Protein AF-A0A7X9M1D8-F1 (afdb_monomer_lite)

Structure (mmCIF, N/CA/C/O backbone):
data_AF-A0A7X9M1D8-F1
#
_entry.id   AF-A0A7X9M1D8-F1
#
loop_
_atom_site.group_PDB
_atom_site.id
_atom_site.type_symbol
_atom_site.label_atom_id
_atom_site.label_alt_id
_atom_site.label_comp_id
_atom_site.label_asym_id
_atom_site.label_entity_id
_atom_site.label_seq_id
_atom_site.pdbx_PDB_ins_code
_atom_site.Cartn_x
_atom_site.Cartn_y
_atom_site.Cartn_z
_atom_site.occupancy
_atom_site.B_iso_or_equiv
_atom_site.auth_seq_id
_atom_site.auth_comp_id
_atom_site.auth_asym_id
_atom_site.auth_atom_id
_atom_site.pdbx_PDB_model_num
ATOM 1 N N . MET A 1 1 ? -33.028 -13.978 35.212 1.00 59.88 1 MET A N 1
ATOM 2 C CA . MET A 1 1 ? -31.668 -13.463 34.923 1.00 59.88 1 MET A CA 1
ATOM 3 C C . MET A 1 1 ? -31.659 -11.993 35.330 1.00 59.88 1 MET A C 1
ATOM 5 O O . MET A 1 1 ? -32.573 -11.299 34.906 1.00 59.88 1 MET A O 1
ATOM 9 N N . SER A 1 2 ? -30.755 -11.534 36.205 1.00 86.12 2 SER A N 1
ATOM 10 C CA . SER A 1 2 ? -30.780 -10.140 36.693 1.00 86.12 2 SER A CA 1
ATOM 11 C C . SER A 1 2 ? -30.365 -9.150 35.595 1.00 86.12 2 SER A C 1
ATOM 13 O O . SER A 1 2 ? -29.575 -9.500 34.717 1.00 86.12 2 SER A O 1
ATOM 15 N N . GLU A 1 3 ? -30.865 -7.910 35.645 1.00 91.25 3 GLU A N 1
ATOM 16 C CA . GLU A 1 3 ? -30.498 -6.848 34.688 1.00 91.25 3 GLU A CA 1
ATOM 17 C C . GLU A 1 3 ? -28.975 -6.645 34.624 1.00 91.25 3 GLU A C 1
ATOM 19 O O . GLU A 1 3 ? -28.393 -6.567 33.541 1.00 91.25 3 GLU A O 1
ATOM 24 N N . LYS A 1 4 ? -28.302 -6.692 35.781 1.00 91.44 4 LYS A N 1
ATOM 25 C CA . LYS A 1 4 ? -26.836 -6.679 35.885 1.00 91.44 4 LYS A CA 1
ATOM 26 C C . LYS A 1 4 ? -26.178 -7.768 35.030 1.00 91.44 4 LYS A C 1
ATOM 28 O O . LYS A 1 4 ? -25.257 -7.472 34.274 1.00 91.44 4 LYS A O 1
ATOM 33 N N . SER A 1 5 ? -26.671 -9.006 35.102 1.00 92.75 5 SER A N 1
ATOM 34 C CA . SER A 1 5 ? -26.140 -10.126 34.313 1.00 92.75 5 SER A CA 1
ATOM 35 C C . SER A 1 5 ? -26.337 -9.913 32.805 1.00 92.75 5 SER A C 1
ATOM 37 O O . SER A 1 5 ? -25.443 -10.204 32.012 1.00 92.75 5 SER A O 1
ATOM 39 N N . GLN A 1 6 ? -27.462 -9.322 32.388 1.00 94.94 6 GLN A N 1
ATOM 40 C CA . GLN A 1 6 ? -27.695 -8.984 30.980 1.00 94.94 6 GLN A CA 1
ATOM 41 C C . GLN A 1 6 ? -26.739 -7.894 30.472 1.00 94.94 6 GLN A C 1
ATOM 43 O O . GLN A 1 6 ? -26.231 -7.995 29.354 1.00 94.94 6 GLN A O 1
ATOM 48 N N . LEU A 1 7 ? -26.472 -6.863 31.279 1.00 95.75 7 LEU A N 1
ATOM 49 C CA . LEU A 1 7 ? -25.524 -5.799 30.935 1.00 95.75 7 LEU A CA 1
ATOM 50 C C . LEU A 1 7 ? -24.085 -6.323 30.862 1.00 95.75 7 LEU A C 1
ATOM 52 O O . LEU A 1 7 ? -23.369 -5.988 29.921 1.00 95.75 7 LEU A O 1
ATOM 56 N N . GLN A 1 8 ? -23.689 -7.206 31.782 1.00 95.44 8 GLN A N 1
ATOM 57 C CA . GLN A 1 8 ? -22.385 -7.877 31.742 1.00 95.44 8 GLN A CA 1
ATOM 58 C C . GLN A 1 8 ? -22.213 -8.693 30.455 1.00 95.44 8 GLN A C 1
ATOM 60 O O . GLN A 1 8 ? -21.202 -8.549 29.773 1.00 95.44 8 GLN A O 1
ATOM 65 N N . ASN A 1 9 ? -23.235 -9.454 30.052 1.00 96.56 9 ASN A N 1
ATOM 66 C CA . ASN A 1 9 ? -23.206 -10.193 28.788 1.00 96.56 9 ASN A CA 1
ATOM 67 C C . ASN A 1 9 ? -23.054 -9.268 27.567 1.00 96.56 9 ASN A C 1
ATOM 69 O O . ASN A 1 9 ? -22.351 -9.612 26.615 1.00 96.56 9 ASN A O 1
ATOM 73 N N . LYS A 1 10 ? -23.690 -8.087 27.572 1.00 96.94 10 LYS A N 1
ATOM 74 C CA . LYS A 1 10 ? -23.518 -7.087 26.503 1.00 96.94 10 LYS A CA 1
ATOM 75 C C . LYS A 1 10 ? -22.096 -6.525 26.469 1.00 96.94 10 LYS A C 1
ATOM 77 O O . LYS A 1 10 ? -21.547 -6.376 25.379 1.00 96.94 10 LYS A O 1
ATOM 82 N N . ILE A 1 11 ? -21.498 -6.253 27.631 1.00 97.62 11 ILE A N 1
ATOM 83 C CA . ILE A 1 11 ? -20.100 -5.808 27.728 1.00 97.62 11 ILE A CA 1
ATOM 84 C C . ILE A 1 11 ? -19.172 -6.862 27.129 1.00 97.62 11 ILE A C 1
ATOM 86 O O . ILE A 1 11 ? -18.367 -6.520 26.269 1.00 97.62 11 ILE A O 1
ATOM 90 N N . SER A 1 12 ? -19.313 -8.132 27.519 1.00 97.69 12 SER A N 1
ATOM 91 C CA . SER A 1 12 ? -18.452 -9.207 27.013 1.00 97.69 12 SER A CA 1
ATOM 92 C C . SER A 1 12 ? -18.519 -9.331 25.490 1.00 97.69 12 SER A C 1
ATOM 94 O O . SER A 1 12 ? -17.480 -9.405 24.842 1.00 97.69 12 SER A O 1
ATOM 96 N N . LYS A 1 13 ? -19.720 -9.258 24.898 1.00 97.88 13 LYS A N 1
ATOM 97 C CA . LYS A 1 13 ? -19.882 -9.273 23.433 1.00 97.88 13 LYS A CA 1
ATOM 98 C C . LYS A 1 13 ? -19.153 -8.108 22.759 1.00 97.88 13 LYS A C 1
ATOM 100 O O . LYS A 1 13 ? -18.373 -8.324 21.836 1.00 97.88 13 LYS A O 1
ATOM 105 N N . LYS A 1 14 ? -19.340 -6.886 23.267 1.00 97.94 14 LYS A N 1
ATOM 106 C CA . LYS A 1 14 ? -18.673 -5.692 22.725 1.00 97.94 14 LYS A CA 1
ATOM 107 C C . LYS A 1 14 ? -17.158 -5.721 22.916 1.00 97.94 14 LYS A C 1
ATOM 109 O O . LYS A 1 14 ? -16.431 -5.219 22.068 1.00 97.94 14 LYS A O 1
ATOM 114 N N . GLN A 1 15 ? -16.663 -6.324 23.996 1.00 98.06 15 GLN A N 1
ATOM 115 C CA . GLN A 1 15 ? -15.228 -6.535 24.202 1.00 98.06 15 GLN A CA 1
ATOM 116 C C . GLN A 1 15 ? -14.642 -7.497 23.164 1.00 98.06 15 GLN A C 1
ATOM 118 O O . GLN A 1 15 ? -13.561 -7.232 22.642 1.00 98.06 15 GLN A O 1
ATOM 123 N N . THR A 1 16 ? -15.361 -8.567 22.816 1.00 98.25 16 THR A N 1
ATOM 124 C CA . THR A 1 16 ? -14.960 -9.467 21.726 1.00 98.25 16 THR A CA 1
ATOM 125 C C . THR A 1 16 ? -14.934 -8.740 20.380 1.00 98.25 16 THR A C 1
ATOM 127 O O . THR A 1 16 ? -13.948 -8.831 19.653 1.00 98.25 16 THR A O 1
ATOM 130 N N . GLU A 1 17 ? -15.975 -7.968 20.056 1.00 97.88 17 GLU A N 1
ATOM 131 C CA . GLU A 1 17 ? -16.021 -7.154 18.829 1.00 97.88 17 GLU A CA 1
ATOM 132 C C . GLU A 1 17 ? -14.873 -6.134 18.769 1.00 97.88 17 GLU A C 1
ATOM 134 O O . GLU A 1 17 ? -14.251 -5.946 17.719 1.00 97.88 17 GLU A O 1
ATOM 139 N N . LEU A 1 18 ? -14.545 -5.518 19.908 1.00 98.19 18 LEU A N 1
ATOM 140 C CA . LEU A 1 18 ? -13.448 -4.564 20.037 1.00 98.19 18 LEU A CA 1
ATOM 141 C C . LEU A 1 18 ? -12.105 -5.237 19.754 1.00 98.19 18 LEU A C 1
ATOM 143 O O . LEU A 1 18 ? -11.314 -4.722 18.967 1.00 98.19 18 LEU A O 1
ATOM 147 N N . GLN A 1 19 ? -11.861 -6.399 20.360 1.00 97.94 19 GLN A N 1
ATOM 148 C CA . GLN A 1 19 ? -10.636 -7.160 20.139 1.00 97.94 19 GLN A CA 1
ATOM 149 C C . GLN A 1 19 ? -10.484 -7.557 18.667 1.00 97.94 19 GLN A C 1
ATOM 151 O O . GLN A 1 19 ? -9.424 -7.332 18.083 1.00 97.94 19 GLN A O 1
ATOM 156 N N . ASN A 1 20 ? -11.552 -8.063 18.047 1.00 97.56 20 ASN A N 1
ATOM 157 C CA . ASN A 1 20 ? -11.552 -8.435 16.632 1.00 97.56 20 ASN A CA 1
ATOM 158 C C . ASN A 1 20 ? -11.233 -7.239 15.725 1.00 97.56 20 ASN A C 1
ATOM 160 O O . ASN A 1 20 ? -10.442 -7.359 14.788 1.00 97.56 20 ASN A O 1
ATOM 164 N N . SER A 1 21 ? -11.810 -6.073 16.025 1.00 97.50 21 SER A N 1
ATOM 165 C CA . SER A 1 21 ? -11.577 -4.845 15.260 1.00 97.50 21 SER A CA 1
ATOM 166 C C . SER A 1 21 ? -10.130 -4.361 15.399 1.00 97.50 21 SER A C 1
ATOM 168 O O . SER A 1 21 ? -9.493 -4.036 14.399 1.00 97.50 21 SER A O 1
ATOM 170 N N . CYS A 1 22 ? -9.563 -4.401 16.609 1.00 97.81 22 CYS A N 1
ATOM 171 C CA . CYS A 1 22 ? -8.148 -4.093 16.839 1.00 97.81 22 CYS A CA 1
ATOM 172 C C . CYS A 1 22 ? -7.218 -5.047 16.069 1.00 97.81 22 CYS A C 1
ATOM 174 O O . CYS A 1 22 ? -6.246 -4.607 15.451 1.00 97.81 22 CYS A O 1
ATOM 176 N N . SER A 1 23 ? -7.522 -6.349 16.060 1.00 98.12 23 SER A N 1
ATOM 177 C CA . SER A 1 23 ? -6.767 -7.332 15.276 1.00 98.12 23 SER A CA 1
ATOM 178 C C . SER A 1 23 ? -6.861 -7.064 13.774 1.00 98.12 23 SER A C 1
ATOM 180 O O . SER A 1 23 ? -5.856 -7.184 13.070 1.00 98.12 23 SER A O 1
ATOM 182 N N . ARG A 1 24 ? -8.034 -6.650 13.275 1.00 97.06 24 ARG A N 1
ATOM 183 C CA . ARG A 1 24 ? -8.200 -6.263 11.869 1.00 97.06 24 ARG A CA 1
ATOM 184 C C . ARG A 1 24 ? -7.349 -5.047 11.514 1.00 97.06 24 ARG A C 1
ATOM 186 O O . ARG A 1 24 ? -6.638 -5.111 10.517 1.00 97.06 24 ARG A O 1
ATOM 193 N N . VAL A 1 25 ? -7.356 -3.996 12.336 1.00 98.38 25 VAL A N 1
ATOM 194 C CA . VAL A 1 25 ? -6.503 -2.808 12.132 1.00 98.38 25 VAL A CA 1
ATOM 195 C C . VAL A 1 25 ? -5.027 -3.198 12.061 1.00 98.38 25 VAL A C 1
ATOM 197 O O . VAL A 1 25 ? -4.329 -2.796 11.136 1.00 98.38 25 VAL A O 1
ATOM 200 N N . SER A 1 26 ? -4.560 -4.050 12.977 1.00 98.25 26 SER A N 1
ATOM 201 C CA . SER A 1 26 ? -3.17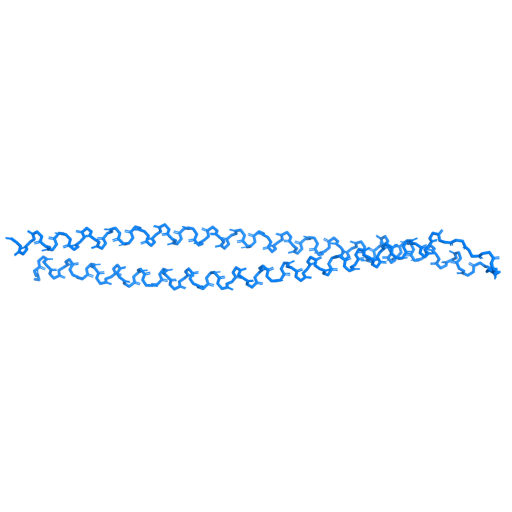7 -4.543 12.958 1.00 98.25 26 SER A CA 1
ATOM 202 C C . SER A 1 26 ? -2.842 -5.293 11.658 1.00 98.25 26 SER A C 1
ATOM 204 O O . SER A 1 26 ? -1.821 -5.029 11.021 1.00 98.25 26 SER A O 1
ATOM 206 N N . SER A 1 27 ? -3.740 -6.172 11.200 1.00 98.25 27 SER A N 1
ATOM 207 C CA . SER A 1 27 ? -3.577 -6.898 9.935 1.00 98.25 27 SER A CA 1
ATOM 208 C C . SER A 1 27 ? -3.546 -5.968 8.714 1.00 98.25 27 SER A C 1
ATOM 210 O O . SER A 1 27 ? -2.695 -6.132 7.835 1.00 98.25 27 SER A O 1
ATOM 212 N N . LEU A 1 28 ? -4.441 -4.975 8.668 1.00 98.56 28 LEU A N 1
ATOM 213 C CA . LEU A 1 28 ? -4.501 -3.972 7.603 1.00 98.56 28 LEU A CA 1
ATOM 214 C C . LEU A 1 28 ? -3.227 -3.127 7.563 1.00 98.56 28 LEU A C 1
ATOM 216 O O . LEU A 1 28 ? -2.635 -2.989 6.495 1.00 98.56 28 LEU A O 1
ATOM 220 N N . ASN A 1 29 ? -2.743 -2.658 8.713 1.00 98.50 29 ASN A N 1
ATOM 221 C CA . ASN A 1 29 ? -1.483 -1.919 8.803 1.00 98.50 29 ASN A CA 1
ATOM 222 C C . ASN A 1 29 ? -0.299 -2.755 8.301 1.00 98.50 29 ASN A C 1
ATOM 224 O O . ASN A 1 29 ? 0.524 -2.266 7.533 1.00 98.50 29 ASN A O 1
ATOM 228 N N . GLY A 1 30 ? -0.257 -4.051 8.624 1.00 98.44 30 GLY A N 1
ATOM 229 C CA . GLY A 1 30 ? 0.752 -4.953 8.068 1.00 98.44 30 GLY A CA 1
ATOM 230 C C . GLY A 1 30 ? 0.685 -5.091 6.539 1.00 98.44 30 GLY A C 1
ATOM 231 O O . GLY A 1 30 ? 1.718 -5.253 5.892 1.00 98.44 30 GLY A O 1
ATOM 232 N N . ARG A 1 31 ? -0.510 -5.029 5.933 1.00 98.31 31 ARG A N 1
ATOM 233 C CA . ARG A 1 31 ? -0.673 -5.013 4.465 1.00 98.31 31 ARG A CA 1
ATOM 234 C C . ARG A 1 31 ? -0.235 -3.682 3.860 1.00 98.31 31 ARG A C 1
ATOM 236 O O . ARG A 1 31 ? 0.439 -3.699 2.836 1.00 98.31 31 ARG A O 1
ATOM 243 N N . ILE A 1 32 ? -0.594 -2.569 4.498 1.00 98.75 32 ILE A N 1
ATOM 244 C CA . ILE A 1 32 ? -0.216 -1.212 4.086 1.00 98.75 32 ILE A CA 1
ATOM 245 C C . ILE A 1 32 ? 1.306 -1.092 3.981 1.00 98.75 32 ILE A C 1
ATOM 247 O O . ILE A 1 32 ? 1.807 -0.661 2.948 1.00 98.75 32 ILE A O 1
ATOM 251 N N . GLU A 1 33 ? 2.045 -1.540 4.998 1.00 98.62 33 GLU A N 1
ATOM 252 C CA . GLU A 1 33 ? 3.511 -1.455 4.978 1.00 98.62 33 GLU A CA 1
ATOM 253 C C . GLU A 1 33 ? 4.137 -2.308 3.866 1.00 98.62 33 GLU A C 1
ATOM 255 O O . GLU A 1 33 ? 5.074 -1.867 3.203 1.00 98.62 33 GLU A O 1
ATOM 260 N N . ARG A 1 34 ? 3.577 -3.490 3.576 1.00 98.38 34 ARG A N 1
ATOM 261 C CA . ARG A 1 34 ? 4.036 -4.307 2.440 1.00 98.38 34 ARG A CA 1
ATOM 262 C C . ARG A 1 34 ? 3.797 -3.624 1.095 1.00 98.38 34 ARG A C 1
ATOM 264 O O . ARG A 1 34 ? 4.672 -3.666 0.240 1.00 98.38 34 ARG A O 1
ATOM 271 N N . ILE A 1 35 ? 2.634 -2.999 0.902 1.00 98.38 35 ILE A N 1
ATOM 272 C CA . ILE A 1 35 ? 2.333 -2.291 -0.350 1.00 98.38 35 ILE A CA 1
ATOM 273 C C . ILE A 1 35 ? 3.239 -1.075 -0.521 1.00 98.38 35 ILE A C 1
ATOM 275 O O . ILE A 1 35 ? 3.765 -0.878 -1.609 1.00 98.38 35 ILE A O 1
ATOM 279 N N . LYS A 1 36 ? 3.490 -0.303 0.543 1.00 98.56 36 LYS A N 1
ATOM 280 C CA . LYS A 1 36 ? 4.446 0.813 0.493 1.00 98.56 36 LYS A CA 1
ATOM 281 C C . LYS A 1 36 ? 5.840 0.358 0.061 1.00 98.56 36 LYS A C 1
ATOM 283 O O . LYS A 1 36 ? 6.454 1.022 -0.768 1.00 98.56 36 LYS A O 1
ATOM 288 N N . ALA A 1 37 ? 6.316 -0.775 0.583 1.00 98.44 37 ALA A N 1
ATOM 289 C CA . ALA A 1 37 ? 7.600 -1.340 0.177 1.00 98.44 37 ALA A CA 1
ATOM 290 C C . ALA A 1 37 ? 7.618 -1.704 -1.319 1.00 98.44 37 ALA A C 1
ATOM 292 O O . ALA A 1 37 ? 8.532 -1.304 -2.032 1.00 98.44 37 ALA A O 1
ATOM 293 N N . ILE A 1 38 ? 6.570 -2.369 -1.818 1.00 98.12 38 ILE A N 1
ATOM 294 C CA . ILE A 1 38 ? 6.452 -2.712 -3.246 1.00 98.12 38 ILE A CA 1
ATOM 295 C C . ILE A 1 38 ? 6.391 -1.450 -4.122 1.00 98.12 38 ILE A C 1
ATOM 297 O O . ILE A 1 38 ? 7.045 -1.391 -5.159 1.00 98.12 38 ILE A O 1
ATOM 301 N N . ILE A 1 39 ? 5.636 -0.422 -3.718 1.00 98.44 39 ILE A N 1
ATOM 302 C CA . ILE A 1 39 ? 5.574 0.862 -4.438 1.00 98.44 39 ILE A CA 1
ATOM 303 C C . ILE A 1 39 ? 6.968 1.486 -4.552 1.00 98.44 39 ILE A C 1
ATOM 305 O O . ILE A 1 39 ? 7.324 1.995 -5.618 1.00 98.44 39 ILE A O 1
ATOM 309 N N . GLN A 1 40 ? 7.763 1.432 -3.480 1.00 98.31 40 GLN A N 1
ATOM 310 C CA . GLN A 1 40 ? 9.134 1.931 -3.504 1.00 98.31 40 GLN A CA 1
ATOM 311 C C . GLN A 1 40 ? 9.994 1.140 -4.498 1.00 98.31 40 GLN A C 1
ATOM 313 O O . GLN A 1 40 ? 10.610 1.747 -5.368 1.00 98.31 40 GLN A O 1
ATOM 318 N N . GLU A 1 41 ? 9.957 -0.195 -4.452 1.00 97.81 41 GLU A N 1
ATOM 319 C CA . GLU A 1 41 ? 10.697 -1.052 -5.392 1.00 97.81 41 GLU A CA 1
ATOM 320 C C . GLU A 1 41 ? 10.327 -0.766 -6.857 1.00 97.81 41 GLU A C 1
ATOM 322 O O . GLU A 1 41 ? 11.201 -0.656 -7.717 1.00 97.81 41 GLU A O 1
ATOM 327 N N . PHE A 1 42 ? 9.036 -0.591 -7.160 1.00 97.44 42 PHE A N 1
ATOM 328 C CA . PHE A 1 42 ? 8.583 -0.245 -8.511 1.00 97.44 42 PHE A CA 1
ATOM 329 C C . PHE A 1 42 ? 9.006 1.166 -8.932 1.00 97.44 42 PHE A C 1
ATOM 331 O O . PHE A 1 42 ? 9.279 1.399 -10.111 1.00 97.44 42 PHE A O 1
ATOM 338 N N . THR A 1 43 ? 9.066 2.108 -7.990 1.00 98.06 43 THR A N 1
ATOM 339 C CA . THR A 1 43 ? 9.535 3.476 -8.244 1.00 98.06 43 THR A CA 1
ATOM 340 C C . THR A 1 43 ? 11.023 3.489 -8.581 1.00 98.06 43 THR A C 1
ATOM 342 O O . THR A 1 43 ? 11.416 4.118 -9.566 1.00 98.06 43 THR A O 1
ATOM 345 N N . ASP A 1 44 ? 11.827 2.746 -7.823 1.00 97.88 44 ASP A N 1
ATOM 346 C CA . ASP A 1 44 ? 13.264 2.607 -8.060 1.00 97.88 44 ASP A CA 1
ATOM 347 C C . ASP A 1 44 ? 13.511 1.913 -9.403 1.00 97.88 44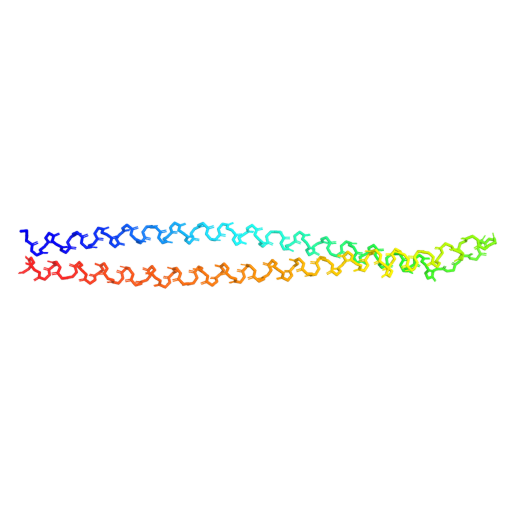 ASP A C 1
ATOM 349 O O . ASP A 1 44 ? 14.210 2.444 -10.267 1.00 97.88 44 ASP A O 1
ATOM 353 N N . PHE A 1 45 ? 12.809 0.805 -9.660 1.00 96.38 45 PHE A N 1
ATOM 354 C CA . PHE A 1 45 ? 12.891 0.100 -10.936 1.00 96.38 45 PHE A CA 1
ATOM 355 C C . PHE A 1 45 ? 12.492 0.989 -12.125 1.00 96.38 45 PHE A C 1
ATOM 357 O O . PHE A 1 45 ? 13.150 0.986 -13.166 1.00 96.38 45 PHE A O 1
ATOM 364 N N . LYS A 1 46 ? 11.446 1.816 -11.986 1.00 97.50 46 LYS A N 1
ATOM 365 C CA . LYS A 1 46 ? 11.071 2.806 -13.009 1.00 97.50 46 LYS A CA 1
ATOM 366 C C . LYS A 1 46 ? 12.206 3.791 -13.282 1.00 97.50 46 LYS A C 1
ATOM 368 O O . LYS A 1 46 ? 12.393 4.183 -14.437 1.00 97.50 46 LYS A O 1
ATOM 373 N N . SER A 1 47 ? 12.918 4.224 -12.241 1.00 97.94 47 SER A N 1
ATOM 374 C CA . SER A 1 47 ? 14.069 5.118 -12.372 1.00 97.94 47 SER A CA 1
ATOM 375 C C . SER A 1 47 ? 15.180 4.458 -13.183 1.00 97.94 47 SER A C 1
ATOM 377 O O . SER A 1 47 ? 15.614 5.031 -14.181 1.00 97.94 47 SER A O 1
ATOM 379 N N . ASP A 1 48 ? 15.533 3.213 -12.860 1.00 97.25 48 ASP A N 1
ATOM 380 C CA . ASP A 1 48 ? 16.560 2.458 -13.586 1.00 97.25 48 ASP A CA 1
ATOM 381 C C . ASP A 1 48 ? 16.226 2.326 -15.080 1.00 97.25 48 ASP A C 1
ATOM 383 O O . ASP A 1 48 ? 17.068 2.552 -15.953 1.00 97.25 48 ASP A O 1
ATOM 387 N N . ILE A 1 49 ? 14.966 2.020 -15.412 1.00 96.12 49 ILE A N 1
ATOM 388 C CA . ILE A 1 49 ? 14.526 1.923 -16.811 1.00 96.12 49 ILE A CA 1
ATOM 389 C C . ILE A 1 49 ? 14.588 3.286 -17.519 1.00 96.12 49 ILE A C 1
ATOM 391 O O . ILE A 1 49 ? 14.941 3.356 -18.703 1.00 96.12 49 ILE A O 1
ATOM 395 N N . LYS A 1 50 ? 14.273 4.386 -16.825 1.00 96.81 50 LYS A N 1
ATOM 396 C CA . LYS A 1 50 ? 14.419 5.742 -17.379 1.00 96.81 50 LYS A CA 1
ATOM 397 C C . LYS A 1 50 ? 15.881 6.087 -17.649 1.00 96.81 50 LYS A C 1
ATOM 399 O O . LYS A 1 50 ? 16.164 6.657 -18.705 1.00 96.81 50 LYS A O 1
ATOM 404 N N . ASP A 1 51 ? 16.788 5.700 -16.762 1.00 96.56 51 ASP A N 1
ATOM 405 C CA . ASP A 1 51 ? 18.223 5.914 -16.938 1.00 96.56 51 ASP A CA 1
ATOM 406 C C . ASP A 1 51 ? 18.762 5.100 -18.114 1.00 96.56 51 ASP A C 1
ATOM 408 O O . ASP A 1 51 ? 19.443 5.645 -18.986 1.00 96.56 51 ASP A O 1
ATOM 412 N N . LEU A 1 52 ? 18.365 3.829 -18.237 1.00 94.31 52 LEU A N 1
ATOM 413 C CA . LEU A 1 52 ? 18.673 3.006 -19.411 1.00 94.31 52 LEU A CA 1
ATOM 414 C C . LEU A 1 52 ? 18.163 3.646 -20.706 1.00 94.31 52 LEU A C 1
ATOM 416 O O . LEU A 1 52 ? 18.884 3.694 -21.705 1.00 94.31 52 LEU A O 1
ATOM 420 N N . LYS A 1 53 ? 16.941 4.188 -20.693 1.00 94.44 53 LYS A N 1
ATOM 421 C CA . LYS A 1 53 ? 16.362 4.886 -21.846 1.00 94.44 53 LYS A CA 1
ATOM 422 C C . LYS A 1 53 ? 17.147 6.152 -22.196 1.00 94.44 53 LYS A C 1
ATOM 424 O O . LYS A 1 53 ? 17.384 6.411 -23.376 1.00 94.44 53 LYS A O 1
ATOM 429 N N . SER A 1 54 ? 17.557 6.930 -21.197 1.00 93.88 54 SER A N 1
ATOM 430 C CA . SER A 1 54 ? 18.377 8.134 -21.374 1.00 93.88 54 SER A CA 1
ATOM 431 C C . SER A 1 54 ? 19.755 7.799 -21.955 1.00 93.88 54 SER A C 1
ATOM 433 O O . SER A 1 54 ? 20.176 8.387 -22.953 1.00 93.88 54 SER A O 1
ATOM 435 N N . ASN A 1 55 ? 20.412 6.773 -21.412 1.00 92.19 55 ASN A N 1
ATOM 436 C CA . ASN A 1 55 ? 21.694 6.270 -21.904 1.00 92.19 55 ASN A CA 1
ATOM 437 C C . ASN A 1 55 ? 21.588 5.775 -23.350 1.00 92.19 55 ASN A C 1
ATOM 439 O O . ASN A 1 55 ? 22.423 6.122 -24.184 1.00 92.19 55 ASN A O 1
ATOM 443 N N . GLY A 1 56 ? 20.525 5.035 -23.676 1.00 89.62 56 GLY A N 1
ATOM 444 C CA . GLY A 1 56 ? 20.236 4.622 -25.046 1.00 89.62 56 GLY A CA 1
ATOM 445 C C . GLY A 1 56 ? 20.120 5.817 -25.995 1.00 89.62 56 GLY A C 1
ATOM 446 O O . GLY A 1 56 ? 20.728 5.808 -27.065 1.00 89.62 56 GLY A O 1
ATOM 447 N N . LYS A 1 57 ? 19.392 6.872 -25.598 1.00 90.50 57 LYS A N 1
ATOM 448 C CA . LYS A 1 57 ? 19.260 8.102 -26.400 1.00 90.50 57 LYS A CA 1
ATOM 449 C C . LYS A 1 57 ? 20.598 8.800 -26.607 1.00 90.50 57 LYS A C 1
ATOM 451 O O . LYS A 1 57 ? 20.866 9.260 -27.710 1.00 90.50 57 LYS A O 1
ATOM 456 N N . SER A 1 58 ? 21.431 8.856 -25.570 1.00 89.94 58 SER A N 1
ATOM 457 C CA . SER A 1 58 ? 22.776 9.429 -25.650 1.00 89.94 58 SER A CA 1
ATOM 458 C C . SER A 1 58 ? 23.649 8.676 -26.660 1.00 89.94 58 SER A C 1
ATOM 460 O O . SER A 1 58 ? 24.268 9.294 -27.522 1.00 89.94 58 SER A O 1
ATOM 462 N N . ILE A 1 59 ? 23.627 7.337 -26.628 1.00 86.88 59 ILE A N 1
ATOM 463 C CA . ILE A 1 59 ? 24.358 6.494 -27.588 1.00 86.88 59 ILE A CA 1
ATOM 464 C C . ILE A 1 59 ? 23.830 6.701 -29.010 1.00 86.88 59 ILE A C 1
ATOM 466 O O . ILE A 1 59 ? 24.619 6.903 -29.929 1.00 86.88 59 ILE A O 1
ATOM 470 N N . ALA A 1 60 ? 22.508 6.685 -29.197 1.00 85.12 60 ALA A N 1
ATOM 471 C CA . ALA A 1 60 ? 21.898 6.909 -30.503 1.00 85.12 60 ALA A CA 1
ATOM 472 C C . ALA A 1 60 ? 22.214 8.314 -31.044 1.00 85.12 60 ALA A C 1
ATOM 474 O O . ALA A 1 60 ? 22.443 8.486 -32.234 1.00 85.12 60 ALA A O 1
ATOM 475 N N . GLY A 1 61 ? 22.253 9.332 -30.186 1.00 83.12 61 GLY A N 1
ATOM 476 C CA . GLY A 1 61 ? 22.519 10.716 -30.577 1.00 83.12 61 GLY A CA 1
ATOM 477 C C . GLY A 1 61 ? 23.988 11.037 -30.857 1.00 83.12 61 GLY A C 1
ATOM 478 O O . GLY A 1 61 ? 24.265 12.103 -31.395 1.00 83.12 61 GLY A O 1
ATOM 479 N N . LYS A 1 62 ? 24.924 10.152 -30.504 1.00 84.44 62 LYS A N 1
ATOM 480 C CA . LYS A 1 62 ? 26.357 10.420 -30.618 1.00 84.44 62 LYS A CA 1
ATOM 481 C C . LYS A 1 62 ? 26.863 10.230 -32.049 1.00 84.44 62 LYS A C 1
ATOM 483 O O . LYS A 1 62 ? 26.536 9.245 -32.709 1.00 84.44 62 LYS A O 1
ATOM 488 N N . GLU A 1 63 ? 27.689 11.170 -32.497 1.00 80.50 63 GLU A N 1
ATOM 489 C CA . GLU A 1 63 ? 28.472 11.055 -33.728 1.00 80.50 63 GLU A CA 1
ATOM 490 C C . GLU A 1 63 ? 29.833 10.421 -33.415 1.00 80.50 63 GLU A C 1
ATOM 492 O O . GLU A 1 63 ? 30.426 10.651 -32.354 1.00 80.50 63 GLU A O 1
ATOM 497 N N . TYR A 1 64 ? 30.303 9.563 -34.319 1.00 81.06 64 TYR A N 1
ATOM 498 C CA . TYR A 1 64 ? 31.537 8.803 -34.155 1.00 81.06 64 TYR A CA 1
ATOM 499 C C . TYR A 1 64 ? 32.428 9.017 -35.378 1.00 81.06 64 TYR A C 1
ATOM 501 O O . TYR A 1 64 ? 32.419 8.212 -36.301 1.00 81.06 64 TYR A O 1
ATOM 509 N N . ASP A 1 65 ? 33.228 10.083 -35.360 1.00 81.38 65 ASP A N 1
ATOM 510 C CA . ASP A 1 65 ? 34.056 10.534 -36.497 1.00 81.38 65 ASP A CA 1
ATOM 511 C C . ASP A 1 65 ? 35.062 9.490 -37.013 1.00 81.38 65 ASP A C 1
ATOM 513 O O . ASP A 1 65 ? 35.535 9.561 -38.143 1.00 81.38 65 ASP A O 1
ATOM 517 N N . TYR A 1 66 ? 35.412 8.507 -36.180 1.00 83.12 66 TYR A N 1
ATOM 518 C CA . TYR A 1 66 ? 36.311 7.405 -36.530 1.00 83.12 66 TYR A CA 1
ATOM 519 C C . TYR A 1 66 ? 35.588 6.205 -37.167 1.00 83.12 66 TYR A C 1
ATOM 521 O O . TYR A 1 66 ? 36.240 5.251 -37.603 1.00 83.12 66 TYR A O 1
ATOM 529 N N . TRP A 1 67 ? 34.254 6.197 -37.163 1.00 80.69 67 TRP A N 1
ATOM 530 C CA . TRP A 1 67 ? 33.453 5.099 -37.683 1.00 80.69 67 TRP A CA 1
ATOM 531 C C . TRP A 1 67 ? 33.319 5.213 -39.201 1.00 80.69 67 TRP A C 1
ATOM 533 O O . TRP A 1 67 ? 32.735 6.156 -39.722 1.00 80.69 67 TRP A O 1
ATOM 543 N N . ASN A 1 68 ? 33.825 4.210 -39.915 1.00 79.75 68 ASN A N 1
ATOM 544 C CA . ASN A 1 68 ? 33.721 4.132 -41.368 1.00 79.75 68 ASN A CA 1
ATOM 545 C C . ASN A 1 68 ? 32.688 3.066 -41.771 1.00 79.75 68 ASN A C 1
ATOM 547 O O . ASN A 1 68 ? 32.826 1.893 -41.415 1.00 79.75 68 ASN A O 1
ATOM 551 N N . GLY A 1 69 ? 31.675 3.464 -42.548 1.00 81.44 69 GLY A N 1
ATOM 552 C CA . GLY A 1 69 ? 30.612 2.590 -43.066 1.00 81.44 69 GLY A CA 1
ATOM 553 C C . GLY A 1 69 ? 29.253 2.760 -42.371 1.00 81.44 69 GLY A C 1
ATOM 554 O O . GLY A 1 69 ? 29.134 3.454 -41.373 1.00 81.44 69 GLY A O 1
ATOM 555 N N . ASP A 1 70 ? 28.216 2.085 -42.877 1.00 82.69 70 ASP A N 1
ATOM 556 C CA . ASP A 1 70 ? 26.797 2.380 -42.572 1.00 82.69 70 ASP A CA 1
ATOM 557 C C . ASP A 1 70 ? 26.161 1.527 -41.453 1.00 82.69 70 ASP A C 1
ATOM 559 O O . ASP A 1 70 ? 24.977 1.659 -41.132 1.00 82.69 70 ASP A O 1
ATOM 563 N N . ARG A 1 71 ? 26.924 0.594 -40.868 1.00 82.25 71 ARG A N 1
ATOM 564 C CA . ARG A 1 71 ? 26.394 -0.370 -39.887 1.00 82.25 71 ARG A CA 1
ATOM 565 C C . ARG A 1 71 ? 25.886 0.298 -38.611 1.00 82.25 71 ARG A C 1
ATOM 567 O O . ARG A 1 71 ? 24.887 -0.165 -38.064 1.00 82.25 71 ARG A O 1
ATOM 574 N N . PHE A 1 72 ? 26.574 1.335 -38.133 1.00 81.38 72 PHE A N 1
ATOM 575 C CA . PHE A 1 72 ? 26.159 2.066 -36.939 1.00 81.38 72 PHE A CA 1
ATOM 576 C C . PHE A 1 72 ? 24.857 2.825 -37.193 1.00 81.38 72 PHE A C 1
ATOM 578 O O . PHE A 1 72 ? 23.926 2.677 -36.410 1.00 81.38 72 PHE A O 1
ATOM 585 N N . ASP A 1 73 ? 24.738 3.515 -38.328 1.00 80.00 73 ASP A N 1
ATOM 586 C CA . ASP A 1 73 ? 23.523 4.249 -38.702 1.00 80.00 73 ASP A CA 1
ATOM 587 C C . ASP A 1 73 ? 22.308 3.316 -38.804 1.00 80.00 73 ASP A C 1
ATOM 589 O O . ASP A 1 73 ? 21.268 3.562 -38.199 1.00 80.00 73 ASP A O 1
ATOM 593 N N . LYS A 1 74 ? 22.471 2.148 -39.441 1.00 80.88 74 LYS A N 1
ATOM 594 C CA . LYS A 1 74 ? 21.419 1.112 -39.496 1.00 80.88 74 LYS A CA 1
ATOM 595 C C . LYS A 1 74 ? 21.041 0.545 -38.124 1.00 80.88 74 LYS A C 1
ATOM 597 O O . LYS A 1 74 ? 19.924 0.055 -37.941 1.00 80.88 74 LYS A O 1
ATOM 602 N N . TYR A 1 75 ? 21.979 0.517 -37.180 1.00 82.56 75 TYR A N 1
ATOM 603 C CA . TYR A 1 75 ? 21.737 0.036 -35.820 1.00 82.56 75 TYR A CA 1
ATOM 604 C C . TYR A 1 75 ? 21.104 1.117 -34.936 1.00 82.56 75 TYR A C 1
ATOM 606 O O . TYR A 1 75 ? 20.250 0.801 -34.111 1.00 82.56 75 TYR A O 1
ATOM 614 N N . LYS A 1 76 ? 21.474 2.382 -35.141 1.00 83.00 76 LYS A N 1
ATOM 615 C CA . LYS A 1 76 ? 20.961 3.561 -34.439 1.00 83.00 76 LYS A CA 1
ATOM 616 C C . LYS A 1 76 ? 19.447 3.697 -34.588 1.00 83.00 76 LYS A C 1
ATOM 618 O O . LYS A 1 76 ? 18.770 3.895 -33.581 1.00 83.00 76 LYS A O 1
ATOM 623 N N . ASP A 1 77 ? 18.911 3.481 -35.786 1.00 82.31 77 ASP A N 1
ATOM 624 C CA . ASP A 1 77 ? 17.459 3.511 -36.013 1.00 82.31 77 ASP A CA 1
ATOM 625 C C . ASP A 1 77 ? 16.749 2.387 -35.247 1.00 82.31 77 ASP A C 1
ATOM 627 O O . ASP A 1 77 ? 15.798 2.626 -34.508 1.00 82.31 77 ASP A O 1
ATOM 631 N N . LYS A 1 78 ? 17.278 1.156 -35.308 1.00 84.38 78 LYS A N 1
ATOM 632 C CA . LYS A 1 78 ? 16.733 0.019 -34.544 1.00 84.38 78 LYS A CA 1
ATOM 633 C C . LYS A 1 78 ? 16.807 0.236 -33.033 1.00 84.38 78 LYS A C 1
ATOM 635 O O . LYS A 1 78 ? 15.901 -0.184 -32.314 1.00 84.38 78 LYS A O 1
ATOM 640 N N . LEU A 1 79 ? 17.878 0.861 -32.550 1.00 85.81 79 LEU A N 1
ATOM 641 C CA . LEU A 1 79 ? 18.056 1.222 -31.148 1.00 85.81 79 LEU A CA 1
ATOM 642 C C . LEU A 1 79 ? 17.008 2.259 -30.716 1.00 85.81 79 LEU A C 1
ATOM 644 O O . LEU A 1 79 ? 16.386 2.104 -29.664 1.00 85.81 79 LEU A O 1
ATOM 648 N N . SER A 1 80 ? 16.785 3.281 -31.543 1.00 86.06 80 SER A N 1
ATOM 649 C CA . SER A 1 80 ? 15.794 4.330 -31.301 1.00 86.06 80 SER A CA 1
ATOM 650 C C . SER A 1 80 ? 14.367 3.785 -31.312 1.00 86.06 80 SER A C 1
ATOM 652 O O . SER A 1 80 ? 13.634 3.947 -30.335 1.00 86.06 80 SER A O 1
ATOM 654 N N . ASP A 1 81 ? 13.985 3.070 -32.365 1.00 87.25 81 ASP A N 1
ATOM 655 C CA . ASP A 1 81 ? 12.594 2.683 -32.586 1.00 87.25 81 ASP A CA 1
ATOM 656 C C . ASP A 1 81 ? 12.181 1.489 -31.726 1.00 87.25 81 ASP A C 1
ATOM 658 O O . ASP A 1 81 ? 11.174 1.551 -31.020 1.00 87.25 81 ASP A O 1
ATOM 662 N N . ASN A 1 82 ? 12.975 0.416 -31.705 1.00 88.56 82 ASN A N 1
ATOM 663 C CA . ASN A 1 82 ? 12.552 -0.829 -31.059 1.00 88.56 82 ASN A CA 1
ATOM 664 C C . ASN A 1 82 ? 12.839 -0.845 -29.556 1.00 88.56 82 ASN A C 1
ATOM 666 O O . ASN A 1 82 ? 12.021 -1.337 -28.771 1.00 88.56 82 ASN A O 1
ATOM 670 N N . LEU A 1 83 ? 14.008 -0.345 -29.142 1.00 89.00 83 LEU A N 1
ATOM 671 C CA . LEU A 1 83 ? 14.419 -0.392 -27.739 1.00 89.00 83 LEU A CA 1
ATOM 672 C C . LEU A 1 83 ? 13.943 0.849 -26.980 1.00 89.00 83 LEU A C 1
ATOM 674 O O . LEU A 1 83 ? 13.216 0.713 -26.001 1.00 89.00 83 LEU A O 1
ATOM 678 N N . ILE A 1 84 ? 14.340 2.048 -27.416 1.00 91.50 84 ILE A N 1
ATOM 679 C CA . ILE A 1 84 ? 14.107 3.295 -26.667 1.00 91.50 84 ILE A CA 1
ATOM 680 C C . ILE A 1 84 ? 12.638 3.717 -26.728 1.00 91.50 84 ILE A C 1
ATOM 682 O O . ILE A 1 84 ? 12.036 3.988 -25.684 1.00 91.50 84 ILE A O 1
ATOM 686 N N . ASN A 1 85 ? 12.084 3.818 -27.937 1.00 90.75 85 ASN A N 1
ATOM 687 C CA . ASN A 1 85 ? 10.722 4.295 -28.156 1.00 90.75 85 ASN A CA 1
ATOM 688 C C . ASN A 1 85 ? 9.688 3.176 -28.031 1.00 90.75 85 ASN A C 1
ATOM 690 O O . ASN A 1 85 ? 8.593 3.461 -27.558 1.00 90.75 85 ASN A O 1
ATOM 694 N N . GLY A 1 86 ? 10.052 1.934 -28.352 1.00 93.19 86 GLY A N 1
ATOM 695 C CA . GLY A 1 86 ? 9.240 0.747 -28.101 1.00 93.19 86 GLY A CA 1
ATOM 696 C C . GLY A 1 86 ? 9.428 0.202 -26.685 1.00 93.19 86 GLY A C 1
ATOM 697 O O . GLY A 1 86 ? 8.863 0.715 -25.722 1.00 93.19 86 GLY A O 1
ATOM 698 N N . SER A 1 87 ? 10.253 -0.836 -26.555 1.00 93.06 87 SER A N 1
ATOM 699 C CA . SER A 1 87 ? 10.301 -1.718 -25.379 1.00 93.06 87 SER A CA 1
ATOM 700 C C . SER A 1 87 ? 10.457 -0.981 -24.043 1.00 93.06 87 SER A C 1
ATOM 702 O O . SER A 1 87 ? 9.703 -1.248 -23.110 1.00 93.06 87 SER A O 1
ATOM 704 N N . LEU A 1 88 ? 11.401 -0.039 -23.927 1.00 94.00 88 LEU A N 1
ATOM 705 C CA . LEU A 1 88 ? 11.624 0.701 -22.678 1.00 94.00 88 LEU A CA 1
ATOM 706 C C . LEU A 1 88 ? 10.468 1.658 -22.357 1.00 94.00 88 LEU A C 1
ATOM 708 O O . L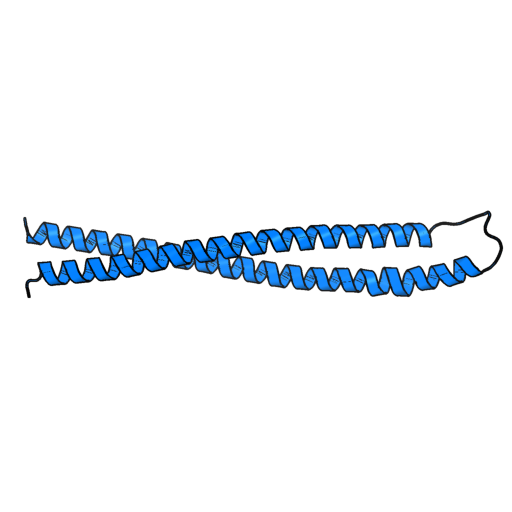EU A 1 88 ? 10.111 1.798 -21.189 1.00 94.00 88 LEU A O 1
ATOM 712 N N . SER A 1 89 ? 9.856 2.298 -23.362 1.00 94.00 89 SER A N 1
ATOM 713 C CA . SER A 1 89 ? 8.632 3.086 -23.150 1.00 94.00 89 SER A CA 1
ATOM 714 C C . SER A 1 89 ? 7.494 2.207 -22.646 1.00 94.00 89 SER A C 1
ATOM 716 O O . SER A 1 89 ? 6.847 2.566 -21.668 1.00 94.00 89 SER A O 1
ATOM 718 N N . ASP A 1 90 ? 7.290 1.048 -23.272 1.00 95.94 90 ASP A N 1
ATOM 719 C CA . ASP A 1 90 ? 6.228 0.116 -22.900 1.00 95.94 90 ASP A CA 1
ATOM 720 C C . ASP A 1 90 ? 6.409 -0.403 -21.475 1.00 95.94 90 ASP A C 1
ATOM 722 O O . ASP A 1 90 ? 5.435 -0.505 -20.726 1.00 95.94 90 ASP A O 1
ATOM 726 N N . TYR A 1 91 ? 7.648 -0.708 -21.076 1.00 95.31 91 TYR A N 1
ATOM 727 C CA . TYR A 1 91 ? 7.956 -1.085 -19.699 1.00 95.31 91 TYR A CA 1
ATOM 728 C C . TYR A 1 91 ? 7.629 0.039 -18.719 1.00 95.31 91 TYR A C 1
ATOM 730 O O . TYR A 1 91 ? 6.933 -0.221 -17.740 1.00 95.31 91 TYR A O 1
ATOM 738 N N . ILE A 1 92 ? 8.040 1.281 -19.001 1.00 97.12 92 ILE A N 1
ATOM 739 C CA . ILE A 1 92 ? 7.692 2.437 -18.160 1.00 97.12 92 ILE A CA 1
ATOM 740 C C . ILE A 1 92 ? 6.168 2.570 -18.046 1.00 97.12 92 ILE A C 1
ATOM 742 O O . ILE A 1 92 ? 5.645 2.653 -16.943 1.00 97.12 92 ILE A O 1
ATOM 746 N N . SER A 1 93 ? 5.431 2.505 -19.157 1.00 97.12 93 SER A N 1
ATOM 747 C CA . SER A 1 93 ? 3.968 2.627 -19.141 1.00 97.12 93 SER A CA 1
ATOM 748 C C . SER A 1 93 ? 3.251 1.476 -18.429 1.00 97.12 93 SER A C 1
ATOM 750 O O . SER A 1 93 ? 2.118 1.649 -17.979 1.00 97.12 93 SER A O 1
ATOM 752 N N . LYS A 1 94 ? 3.847 0.282 -18.363 1.00 97.38 94 LYS A N 1
ATOM 753 C CA . LYS A 1 94 ? 3.317 -0.839 -17.569 1.00 97.38 94 LYS A CA 1
ATOM 754 C C . LYS A 1 94 ? 3.615 -0.658 -16.084 1.00 97.38 94 LYS A C 1
ATOM 756 O O . LYS A 1 94 ? 2.738 -0.911 -15.269 1.00 97.38 94 LYS A O 1
ATOM 761 N N . ILE A 1 95 ? 4.820 -0.197 -15.745 1.00 97.38 95 ILE A N 1
ATOM 762 C CA . ILE A 1 95 ? 5.185 0.137 -14.365 1.00 97.38 95 ILE A CA 1
ATOM 763 C C . ILE A 1 95 ? 4.258 1.230 -13.825 1.00 97.38 95 ILE A C 1
ATOM 765 O O . ILE A 1 95 ? 3.781 1.102 -12.707 1.00 97.38 95 ILE A O 1
ATOM 769 N N . ASP A 1 96 ? 3.942 2.243 -14.632 1.00 98.06 96 ASP A N 1
ATOM 770 C CA . ASP A 1 96 ? 3.051 3.342 -14.240 1.00 98.06 96 ASP A CA 1
ATOM 771 C C . ASP A 1 96 ? 1.657 2.842 -13.886 1.00 98.06 96 ASP A C 1
ATOM 773 O O . ASP A 1 96 ? 1.168 3.126 -12.801 1.00 98.06 96 ASP A O 1
ATOM 777 N N . ARG A 1 97 ? 1.076 1.995 -14.741 1.00 98.25 97 ARG A N 1
ATOM 778 C CA . ARG A 1 97 ? -0.216 1.356 -14.462 1.00 98.25 97 ARG A CA 1
ATOM 779 C C . ARG A 1 97 ? -0.189 0.523 -13.182 1.00 98.25 97 ARG A C 1
ATOM 781 O O . ARG A 1 97 ? -1.091 0.634 -12.365 1.00 98.25 97 ARG A O 1
ATOM 788 N N . ASN A 1 98 ? 0.863 -0.269 -12.982 1.00 97.50 98 ASN A N 1
ATOM 789 C CA . ASN A 1 98 ? 0.993 -1.065 -11.764 1.00 97.50 98 ASN A CA 1
ATOM 790 C C . ASN A 1 98 ? 1.140 -0.182 -10.514 1.00 97.50 98 ASN A C 1
ATOM 792 O O . ASN A 1 98 ? 0.612 -0.525 -9.461 1.00 97.50 98 ASN A O 1
ATOM 796 N N . LEU A 1 99 ? 1.865 0.937 -10.609 1.00 98.38 99 LEU A N 1
ATOM 797 C CA . LEU A 1 99 ? 1.993 1.902 -9.517 1.00 98.38 99 LEU A CA 1
ATOM 798 C C . LEU A 1 99 ? 0.651 2.566 -9.199 1.00 98.38 99 LEU A C 1
ATOM 800 O O . LEU A 1 99 ? 0.336 2.723 -8.022 1.00 98.38 99 LEU A O 1
ATOM 804 N N . ASP A 1 100 ? -0.140 2.920 -10.211 1.00 98.50 100 ASP A N 1
ATOM 805 C CA . ASP A 1 100 ? -1.486 3.469 -10.024 1.00 98.50 100 ASP A CA 1
ATOM 806 C C . ASP A 1 100 ? -2.386 2.458 -9.290 1.00 98.50 100 ASP A C 1
ATOM 808 O O . ASP A 1 100 ? -2.926 2.780 -8.230 1.00 98.50 100 ASP A O 1
ATOM 812 N N . ASP A 1 101 ? -2.434 1.204 -9.755 1.00 98.38 101 ASP A N 1
ATOM 813 C CA . ASP A 1 101 ? -3.211 0.128 -9.118 1.00 98.38 101 ASP A CA 1
ATOM 814 C C . ASP A 1 101 ? -2.788 -0.109 -7.652 1.00 98.38 101 ASP A C 1
ATOM 816 O O . ASP A 1 101 ? -3.619 -0.323 -6.762 1.00 98.38 101 ASP A O 1
ATOM 820 N N . LEU A 1 102 ? -1.479 -0.066 -7.372 1.00 98.38 102 LEU A N 1
ATOM 821 C CA . LEU A 1 102 ? -0.943 -0.217 -6.017 1.00 98.38 102 LEU A CA 1
ATOM 822 C C . LEU A 1 102 ? -1.308 0.966 -5.113 1.00 98.38 102 LEU A C 1
ATOM 824 O O . LEU A 1 102 ? -1.610 0.758 -3.934 1.00 98.38 102 LEU A O 1
ATOM 828 N N . ASN A 1 103 ? -1.283 2.191 -5.639 1.00 98.50 103 ASN A N 1
ATOM 829 C CA . ASN A 1 103 ? -1.683 3.389 -4.903 1.00 98.50 103 ASN A CA 1
ATOM 830 C C . ASN A 1 103 ? -3.185 3.382 -4.587 1.00 98.50 103 ASN A C 1
ATOM 832 O O . ASN A 1 103 ? -3.574 3.724 -3.466 1.00 98.50 103 ASN A O 1
ATOM 836 N N . ASP A 1 104 ? -4.019 2.926 -5.520 1.00 98.62 104 ASP A N 1
ATOM 837 C CA . ASP A 1 104 ? -5.458 2.772 -5.304 1.00 98.62 104 ASP A CA 1
ATOM 838 C C . ASP A 1 104 ? -5.756 1.743 -4.204 1.00 98.62 104 ASP A C 1
ATOM 840 O O . ASP A 1 104 ? -6.548 2.006 -3.291 1.00 98.62 104 ASP A O 1
ATOM 844 N N . GLU A 1 105 ? -5.078 0.591 -4.216 1.00 98.25 105 GLU A N 1
ATOM 845 C CA . GLU A 1 105 ? -5.221 -0.412 -3.154 1.00 98.25 105 GLU A CA 1
ATOM 846 C C . GLU A 1 105 ? -4.684 0.097 -1.805 1.00 98.25 105 GLU A C 1
ATOM 848 O O . GLU A 1 105 ? -5.293 -0.162 -0.761 1.00 98.25 105 GLU A O 1
ATOM 853 N N . LEU A 1 106 ? -3.582 0.859 -1.798 1.00 98.69 106 LEU A N 1
ATOM 854 C CA . LEU A 1 106 ? -3.064 1.508 -0.590 1.00 98.69 106 LEU A CA 1
ATOM 855 C C . LEU A 1 106 ? -4.113 2.446 0.018 1.00 98.69 106 LEU A C 1
ATOM 857 O O . LEU A 1 106 ? -4.405 2.349 1.214 1.00 98.69 106 LEU A O 1
ATOM 861 N N . MET A 1 107 ? -4.721 3.302 -0.804 1.00 98.56 107 MET A N 1
ATOM 862 C CA . MET A 1 107 ? -5.778 4.214 -0.378 1.00 98.56 107 MET A CA 1
ATOM 863 C C . MET A 1 107 ? -7.003 3.446 0.136 1.00 98.56 107 MET A C 1
ATOM 865 O O . MET A 1 107 ? -7.550 3.777 1.192 1.00 98.56 107 MET A O 1
ATOM 869 N N . ARG A 1 108 ? -7.417 2.377 -0.558 1.00 98.69 108 ARG A N 1
ATOM 870 C CA . ARG A 1 108 ? -8.527 1.517 -0.123 1.00 98.69 108 ARG A CA 1
ATOM 871 C C . ARG A 1 108 ? -8.273 0.937 1.271 1.00 98.69 108 ARG A C 1
ATOM 873 O O . ARG A 1 108 ? -9.166 0.967 2.117 1.00 98.69 108 ARG A O 1
ATOM 880 N N . LEU A 1 109 ? -7.064 0.435 1.526 1.00 98.62 109 LEU A N 1
ATOM 881 C CA . LEU A 1 109 ? -6.686 -0.134 2.822 1.00 98.62 109 LEU A CA 1
ATOM 882 C C . LEU A 1 109 ? -6.620 0.915 3.933 1.00 98.62 109 LEU A C 1
ATOM 884 O O . LEU A 1 109 ? -7.090 0.648 5.037 1.00 98.62 109 LEU A O 1
ATOM 888 N N . GLN A 1 110 ? -6.078 2.101 3.655 1.00 98.50 110 GLN A N 1
ATOM 889 C CA . GLN A 1 110 ? -6.041 3.207 4.618 1.00 98.50 110 GLN A CA 1
ATOM 890 C C . GLN A 1 110 ? -7.453 3.645 5.023 1.00 98.50 110 GLN A C 1
ATOM 892 O O . GLN A 1 110 ? -7.742 3.795 6.210 1.00 98.50 110 GLN A O 1
ATOM 897 N N . ASN A 1 111 ? -8.368 3.748 4.058 1.00 98.56 111 ASN A N 1
ATOM 898 C CA . ASN A 1 111 ? -9.773 4.048 4.331 1.00 98.56 111 ASN A CA 1
ATOM 899 C C . ASN A 1 111 ? -10.444 2.968 5.191 1.00 98.56 111 ASN A C 1
ATOM 901 O O . ASN A 1 111 ? -11.244 3.269 6.079 1.00 98.56 111 ASN A O 1
ATOM 905 N N . GLU A 1 112 ? -10.093 1.703 4.969 1.00 98.31 112 GLU A N 1
ATOM 906 C CA . GLU A 1 112 ? -10.590 0.588 5.771 1.00 98.31 112 GLU A CA 1
ATOM 907 C C . GLU A 1 112 ? -10.078 0.630 7.224 1.00 98.31 112 GLU A C 1
ATOM 909 O O . GLU A 1 112 ? -10.827 0.312 8.156 1.00 98.31 112 GLU A O 1
ATOM 914 N N . VAL A 1 113 ? -8.833 1.075 7.435 1.00 98.50 113 VAL A N 1
ATOM 915 C CA . VAL A 1 113 ? -8.284 1.348 8.773 1.00 98.50 113 VAL A CA 1
ATOM 916 C C . VAL A 1 113 ? -9.083 2.453 9.455 1.00 98.50 113 VAL A C 1
ATOM 918 O O . VAL A 1 113 ? -9.592 2.217 10.549 1.00 98.50 113 VAL A O 1
ATOM 921 N N . TYR A 1 114 ? -9.287 3.600 8.799 1.00 97.88 114 TYR A N 1
ATOM 922 C CA . TYR A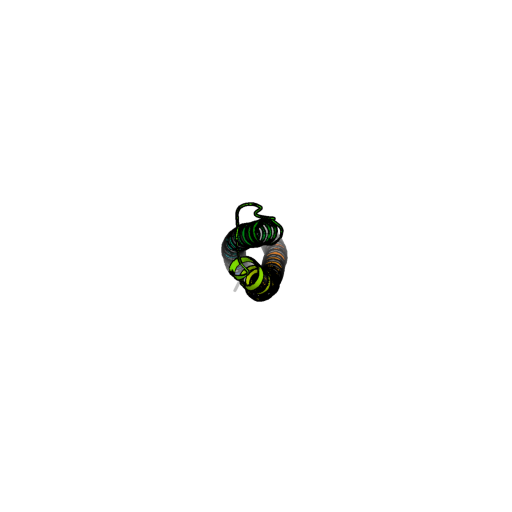 1 114 ? -10.046 4.714 9.382 1.00 97.88 114 TYR A CA 1
ATOM 923 C C . TYR A 1 114 ? -11.468 4.313 9.784 1.00 97.88 114 TYR A C 1
ATOM 925 O O . TYR A 1 114 ? -11.934 4.644 10.877 1.00 97.88 114 TYR A O 1
ATOM 933 N N . SER A 1 115 ? -12.154 3.545 8.935 1.00 97.69 115 SER A N 1
ATOM 934 C CA . SER A 1 115 ? -13.480 3.011 9.255 1.00 97.69 115 SER A CA 1
ATOM 935 C C . SER A 1 115 ? -13.447 2.095 10.487 1.00 97.69 115 SER A C 1
ATOM 937 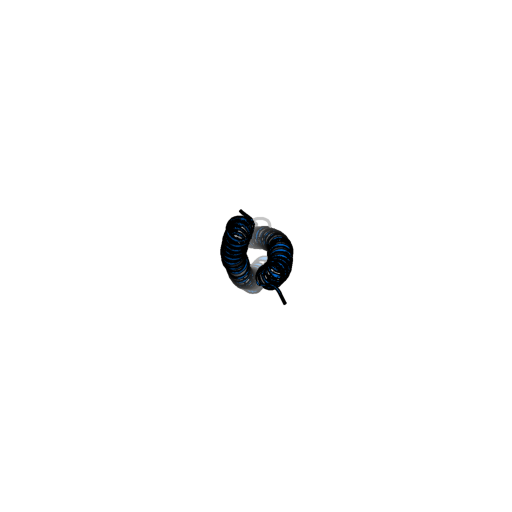O O . SER A 1 115 ? -14.276 2.228 11.393 1.00 97.69 115 SER A O 1
ATOM 939 N N . SER A 1 116 ? -12.452 1.207 10.561 1.00 97.31 116 SER A N 1
ATOM 940 C CA . SER A 1 116 ? -12.279 0.277 11.682 1.00 97.31 116 SER A CA 1
ATOM 941 C C . SER A 1 116 ? -11.952 1.001 12.994 1.00 97.31 116 SER A C 1
ATOM 943 O O . SER A 1 116 ? -12.474 0.637 14.047 1.00 97.31 116 SER A O 1
ATOM 945 N N . GLU A 1 117 ? -11.133 2.052 12.949 1.00 97.69 117 GLU A N 1
ATOM 946 C CA . GLU A 1 117 ? -10.804 2.887 14.110 1.00 97.69 117 GLU A CA 1
ATOM 947 C C . GLU A 1 117 ? -12.022 3.662 14.630 1.00 97.69 117 GLU A C 1
ATOM 949 O O . GLU A 1 117 ? -12.244 3.722 15.844 1.00 97.69 117 GLU A O 1
ATOM 954 N N . GLY A 1 118 ? -12.864 4.177 13.729 1.00 97.25 118 GLY A N 1
ATOM 955 C CA . GLY A 1 118 ? -14.145 4.784 14.095 1.00 97.25 118 GLY A CA 1
ATOM 956 C C . GLY A 1 118 ? -15.063 3.798 14.825 1.00 97.25 118 GLY A C 1
ATOM 957 O O . GLY A 1 118 ? -15.599 4.108 15.894 1.00 97.25 118 GLY A O 1
ATOM 958 N N . PHE A 1 119 ? -15.181 2.573 14.307 1.00 97.56 119 PHE A N 1
ATOM 959 C CA . PHE A 1 119 ? -15.966 1.516 14.947 1.00 97.56 119 PHE A CA 1
ATOM 960 C C . PHE A 1 119 ? -15.401 1.108 16.321 1.00 97.56 119 PHE A C 1
ATOM 962 O O . PHE A 1 119 ? -16.152 0.954 17.285 1.00 97.56 119 PHE A O 1
ATOM 969 N N . ILE A 1 120 ? -14.074 1.027 16.461 1.00 98.44 120 ILE A N 1
ATOM 970 C CA . ILE A 1 120 ? -13.397 0.813 17.751 1.00 98.44 120 ILE A CA 1
ATOM 971 C C . ILE A 1 120 ? -13.775 1.901 18.766 1.00 98.44 120 ILE A C 1
ATOM 973 O O . ILE A 1 120 ? -14.047 1.591 19.930 1.00 98.44 120 ILE A O 1
ATOM 977 N N . GLY A 1 121 ? -13.798 3.168 18.345 1.00 97.56 121 GLY A N 1
ATOM 978 C CA . GLY A 1 121 ? -14.216 4.290 19.187 1.00 97.56 121 GLY A CA 1
ATOM 979 C C . GLY A 1 121 ? -15.652 4.135 19.692 1.00 97.56 121 GLY A C 1
ATOM 980 O O . GLY A 1 121 ? -15.899 4.255 20.896 1.00 97.56 121 GLY A O 1
ATOM 981 N N . MET A 1 122 ? -16.576 3.779 18.795 1.00 98.31 122 MET A N 1
ATOM 982 C CA . MET A 1 122 ? -17.973 3.494 19.138 1.00 98.31 122 MET A CA 1
ATOM 983 C C . MET A 1 122 ? -18.083 2.366 20.175 1.00 98.31 122 MET A C 1
ATOM 985 O O . MET A 1 122 ? -18.738 2.534 21.204 1.00 98.31 122 MET A O 1
ATOM 989 N N . LEU A 1 123 ? -17.387 1.245 19.962 1.00 98.31 123 LEU A N 1
ATOM 990 C CA . LEU A 1 123 ? -17.413 0.107 20.886 1.00 98.31 123 LEU A CA 1
ATOM 991 C C . LEU A 1 123 ? -16.900 0.471 22.284 1.00 98.31 123 LEU A C 1
ATOM 993 O O . LEU A 1 123 ? -17.490 0.059 23.284 1.00 98.31 123 LEU A O 1
ATOM 997 N N . LYS A 1 124 ? -15.821 1.260 22.372 1.00 98.19 124 LYS A N 1
ATOM 998 C CA . LYS A 1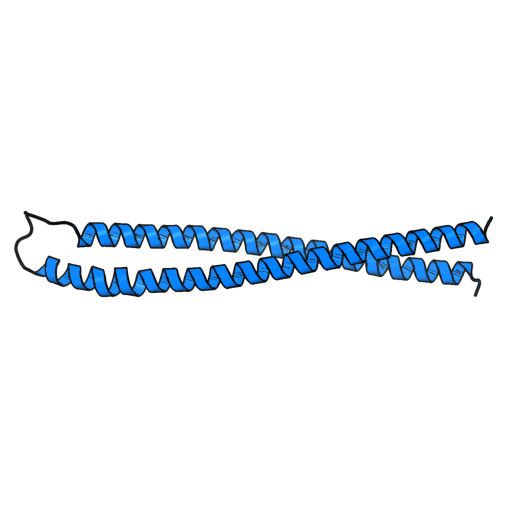 124 ? -15.288 1.746 23.655 1.00 98.19 124 LYS A CA 1
ATOM 999 C C . LYS A 1 124 ? -16.298 2.632 24.389 1.00 98.19 124 LYS A C 1
ATOM 1001 O O . LYS A 1 124 ? -16.477 2.464 25.596 1.00 98.19 124 LYS A O 1
ATOM 1006 N N . SER A 1 125 ? -16.972 3.529 23.668 1.00 98.31 125 SER A N 1
ATOM 1007 C CA . SER A 1 125 ? -18.025 4.388 24.223 1.00 98.31 125 SER A CA 1
ATOM 1008 C C . SER A 1 125 ? -19.188 3.564 24.786 1.00 98.31 125 SER A C 1
ATOM 1010 O O . SER A 1 125 ? -19.561 3.725 25.949 1.00 98.31 125 SER A O 1
ATOM 1012 N N . ASP A 1 126 ? -19.683 2.595 24.014 1.00 97.94 126 ASP A N 1
ATOM 1013 C CA . ASP A 1 126 ? -20.774 1.714 24.435 1.00 97.94 126 ASP A CA 1
ATOM 1014 C C . ASP A 1 126 ? -20.414 0.883 25.675 1.00 97.94 126 ASP A C 1
ATOM 1016 O O . ASP A 1 126 ? -21.237 0.710 26.576 1.00 97.94 126 ASP A O 1
ATOM 1020 N N . ILE A 1 127 ? -19.187 0.354 25.741 1.00 98.12 127 ILE A N 1
ATOM 1021 C CA . ILE A 1 127 ? -18.703 -0.387 26.912 1.00 98.12 127 ILE A CA 1
ATOM 1022 C C . ILE A 1 127 ? -18.690 0.517 28.148 1.00 98.12 127 ILE A C 1
ATOM 1024 O O . ILE A 1 127 ? -19.129 0.082 29.214 1.00 98.12 127 ILE A O 1
ATOM 1028 N N . ASN A 1 128 ? -18.210 1.757 28.023 1.00 97.94 128 ASN A N 1
ATOM 1029 C CA . ASN A 1 128 ? -18.186 2.709 29.134 1.00 97.94 128 ASN A CA 1
ATOM 1030 C C . ASN A 1 128 ? -19.601 3.038 29.614 1.00 97.94 128 ASN A C 1
ATOM 1032 O O . ASN A 1 128 ? -19.871 2.943 30.809 1.00 97.94 128 ASN A O 1
ATOM 1036 N N . TRP A 1 129 ? -20.526 3.313 28.691 1.00 98.00 129 TRP A N 1
ATOM 1037 C CA . TRP A 1 129 ? -21.929 3.548 29.029 1.00 98.00 129 TRP A CA 1
ATOM 1038 C C . TRP A 1 129 ? -22.557 2.356 29.768 1.00 98.00 129 TRP A C 1
ATOM 1040 O O . TRP A 1 129 ? -23.225 2.529 30.789 1.00 98.00 129 TRP A O 1
ATOM 1050 N N . LEU A 1 130 ? -22.302 1.126 29.302 1.00 97.38 130 LEU A N 1
ATOM 1051 C CA . LEU A 1 130 ? -22.793 -0.088 29.960 1.00 97.38 130 LEU A CA 1
ATOM 1052 C C . LEU A 1 130 ? -22.216 -0.262 31.372 1.00 97.38 130 LEU A C 1
ATOM 1054 O O . LEU A 1 130 ? -22.947 -0.681 32.269 1.00 97.38 130 LEU A O 1
ATOM 1058 N N . LYS A 1 131 ? -20.932 0.057 31.582 1.00 95.94 131 LYS A N 1
ATOM 1059 C CA . LYS A 1 131 ? -20.296 0.013 32.908 1.00 95.94 131 LYS A CA 1
ATOM 1060 C C . LYS A 1 131 ? -20.938 1.012 33.866 1.00 95.94 131 LYS A C 1
ATOM 1062 O O . LYS A 1 131 ? -21.361 0.599 34.941 1.00 95.94 131 LYS A O 1
ATOM 1067 N N . THR A 1 132 ? -21.122 2.263 33.441 1.00 96.69 132 THR A N 1
ATOM 1068 C CA . THR A 1 132 ? -21.817 3.287 34.238 1.00 96.69 132 THR A CA 1
ATOM 1069 C C . THR A 1 132 ? -23.244 2.864 34.577 1.00 96.69 132 THR A C 1
ATOM 1071 O O . THR A 1 132 ? -23.697 3.036 35.706 1.00 96.69 132 THR A O 1
ATOM 1074 N N . LYS A 1 133 ? -23.965 2.240 33.635 1.00 95.81 133 LYS A N 1
ATOM 1075 C CA . LYS A 1 133 ? -25.303 1.714 33.925 1.00 95.81 133 LYS A CA 1
ATOM 1076 C C . LYS A 1 133 ? -25.273 0.617 34.997 1.00 95.81 133 LYS A C 1
ATOM 1078 O O . LYS A 1 133 ? -26.166 0.578 35.834 1.00 95.81 133 LYS A O 1
ATOM 1083 N N . ILE A 1 134 ? -24.273 -0.266 34.983 1.00 94.25 134 ILE A N 1
ATOM 1084 C CA . ILE A 1 134 ? -24.110 -1.283 36.033 1.00 94.25 134 ILE A CA 1
ATOM 1085 C C . ILE A 1 134 ? -23.799 -0.631 37.381 1.00 94.25 134 ILE A C 1
ATOM 1087 O O . ILE A 1 134 ? -24.397 -1.038 38.370 1.00 94.25 134 ILE A O 1
ATOM 1091 N N . GLU A 1 135 ? -22.898 0.353 37.423 1.00 93.50 135 GLU A N 1
ATOM 1092 C CA . GLU A 1 135 ? -22.550 1.101 38.643 1.00 93.50 135 GLU A CA 1
ATOM 1093 C C . GLU A 1 135 ? -23.793 1.743 39.269 1.00 93.50 135 GLU A C 1
ATOM 1095 O O . GLU A 1 135 ? -24.069 1.536 40.446 1.00 93.50 135 GLU A O 1
ATOM 1100 N N . ASN A 1 136 ? -24.621 2.405 38.459 1.00 94.25 136 ASN A N 1
ATOM 1101 C CA . ASN A 1 136 ? -25.873 3.015 38.914 1.00 94.25 136 ASN A CA 1
ATOM 1102 C C . ASN A 1 136 ? -26.932 2.009 39.401 1.00 94.25 136 ASN A C 1
ATOM 1104 O O . ASN A 1 136 ? -27.876 2.416 40.064 1.00 94.25 136 ASN A O 1
ATOM 1108 N N . LEU A 1 137 ? -26.828 0.724 39.043 1.00 91.88 137 LEU A N 1
ATOM 1109 C CA . LEU A 1 137 ? -27.740 -0.327 39.520 1.00 91.88 137 LEU A CA 1
ATOM 1110 C C . LEU A 1 137 ? -27.291 -0.960 40.842 1.00 91.88 137 LEU A C 1
ATOM 1112 O O . LEU A 1 137 ? -28.073 -1.683 41.458 1.00 91.88 137 LEU A O 1
ATOM 1116 N N . VAL A 1 138 ? -26.016 -0.805 41.210 1.00 88.38 138 VAL A N 1
ATOM 1117 C CA . VAL A 1 138 ? -25.439 -1.406 42.425 1.00 88.38 138 VAL A CA 1
ATOM 1118 C C . VAL A 1 138 ? -25.183 -0.390 43.535 1.00 88.38 138 VAL A C 1
ATOM 1120 O O . VAL A 1 138 ? -24.964 -0.814 44.669 1.00 88.38 138 VAL A O 1
ATOM 1123 N N . ASN A 1 139 ? -25.198 0.899 43.196 1.00 76.81 139 ASN A N 1
ATOM 1124 C CA . ASN A 1 139 ? -25.259 2.020 44.132 1.00 76.81 139 ASN A CA 1
ATOM 1125 C C . ASN A 1 139 ? -26.706 2.265 44.570 1.00 76.81 139 ASN A C 1
ATOM 1127 O O . ASN A 1 139 ? -26.892 2.613 45.755 1.00 76.81 139 ASN A O 1
#

Sequence (139 aa):
MSEKSQLQNKISKKQTELQNSCSRVSSLNGRIERIKAIIQEFTDFKSDIKDLKSNGKSIAGKEYDYWNGDRFDKYKDKLSDNLINGSLSDYISKIDRNLDDLNDELMRLQNEVYSSEGFIGMLKSDINWLKTKIENLVN

Radius of gyration: 30.22 Å; chains: 1; bounding box: 68×24×87 Å

pLDDT: mean 93.83, std 6.56, range [59.88, 98.75]

Secondary structure (DSSP, 8-state):
--HHHHHHHHHHHHHHHHHHHHHHHHHHHHHHHHHHHHHHHHHHHHHHHHHHHHHHHHHHH---TT--SSHHHHHHHHIIIIIIIIIHHHHHHHHHHHHHHHHHHHHHHHHHHHHHHHHHHHHHHHHHHHHHHHHHHH-

Foldseek 3Di:
DDPLVVLVVVLVVLVVVLVVLVVLLVVLVVVLVVLVVVLVVLVVVLVVLVVVLVVLVVQLPDDDPPDDDCPSVVVSVCSVVPPNVNPSVVSNVVSVVVSVVSVVVSVVSVVVSVVSVVVSVVSVVSSVVSVVVSVVVVD